Protein AF-A0A1G2CFG8-F1 (afdb_monomer_lite)

Radius of gyration: 15.65 Å; chains: 1; bounding box: 31×55×33 Å

pLDDT: mean 92.32, std 8.38, range [59.88, 98.38]

InterPro domains:
  IPR000031 PurE domain [PF00731] (14-100)
  IPR000031 PurE domain [SM01001] (1-129)
  IPR024694 PurE, prokaryotic type [PTHR23046] (15-104)

Structure (mmCIF, N/CA/C/O backbone):
data_AF-A0A1G2CFG8-F1
#
_entry.id   AF-A0A1G2CFG8-F1
#
loop_
_atom_site.group_PDB
_atom_site.id
_atom_site.type_symbol
_atom_site.label_atom_id
_atom_site.label_alt_id
_atom_site.label_comp_id
_atom_site.label_asym_id
_atom_site.label_entity_id
_atom_site.label_seq_id
_atom_site.pdbx_PDB_ins_code
_atom_site.Cartn_x
_atom_site.Cartn_y
_atom_site.Cartn_z
_atom_site.occupancy
_atom_site.B_iso_or_equiv
_atom_site.auth_seq_id
_atom_site.auth_comp_id
_atom_site.auth_asym_id
_atom_site.auth_atom_id
_atom_site.pdbx_PDB_model_num
ATOM 1 N N . MET A 1 1 ? -1.706 -5.340 -14.672 1.00 66.06 1 MET A N 1
ATOM 2 C CA . MET A 1 1 ? -2.632 -6.411 -14.242 1.00 66.06 1 MET A CA 1
ATOM 3 C C . MET A 1 1 ? -1.986 -7.789 -14.182 1.00 66.06 1 MET A C 1
ATOM 5 O O . MET A 1 1 ? -2.204 -8.448 -13.184 1.00 66.06 1 MET A O 1
ATOM 9 N N . LYS A 1 2 ? -1.152 -8.221 -15.147 1.00 88.31 2 LYS A N 1
ATOM 10 C CA . LYS A 1 2 ? -0.541 -9.571 -15.102 1.00 88.31 2 LYS A CA 1
ATOM 11 C C . LYS A 1 2 ? 0.133 -9.927 -13.764 1.00 88.31 2 LYS A C 1
ATOM 13 O O . LYS A 1 2 ? -0.093 -11.014 -13.263 1.00 88.31 2 LYS A O 1
ATOM 18 N N . GLN A 1 3 ? 0.889 -8.999 -13.169 1.00 94.56 3 GLN A N 1
ATOM 19 C CA . GLN A 1 3 ? 1.583 -9.247 -11.896 1.00 94.56 3 GLN A CA 1
ATOM 20 C C . GLN A 1 3 ? 0.637 -9.452 -10.699 1.00 94.56 3 GLN A C 1
ATOM 22 O O . GLN A 1 3 ? 1.005 -10.146 -9.770 1.00 94.56 3 GLN A O 1
ATOM 27 N N . ILE A 1 4 ? -0.578 -8.893 -10.705 1.00 95.62 4 ILE A N 1
ATOM 28 C CA . ILE A 1 4 ? -1.487 -8.999 -9.547 1.00 95.62 4 ILE A CA 1
ATOM 29 C C . ILE A 1 4 ? -2.469 -10.171 -9.654 1.00 95.62 4 ILE A C 1
ATOM 31 O O . ILE A 1 4 ? -3.106 -10.524 -8.668 1.00 95.62 4 ILE A O 1
ATOM 35 N N . GLN A 1 5 ? -2.603 -10.774 -10.841 1.00 96.12 5 GLN A N 1
ATOM 36 C CA . GLN A 1 5 ? -3.680 -11.723 -11.132 1.00 96.12 5 GLN A CA 1
ATOM 37 C C . GLN A 1 5 ? -3.650 -12.950 -10.216 1.00 96.12 5 GLN A C 1
ATOM 39 O O . GLN A 1 5 ? -4.674 -13.287 -9.637 1.00 96.12 5 GLN A O 1
ATOM 44 N N . ALA A 1 6 ? -2.478 -13.560 -10.021 1.00 96.12 6 ALA A N 1
ATOM 45 C CA . ALA A 1 6 ? -2.347 -14.753 -9.185 1.00 96.12 6 ALA A CA 1
ATOM 46 C C . ALA A 1 6 ? -2.803 -14.511 -7.734 1.00 96.12 6 ALA A C 1
ATOM 48 O O . ALA A 1 6 ? -3.442 -15.374 -7.141 1.00 96.12 6 ALA A O 1
ATOM 49 N N . GLY A 1 7 ? -2.521 -13.325 -7.180 1.00 96.62 7 GLY A N 1
ATOM 50 C CA . GLY A 1 7 ? -2.983 -12.949 -5.842 1.00 96.62 7 GLY A CA 1
ATOM 51 C C . GLY A 1 7 ? -4.494 -12.723 -5.775 1.00 96.62 7 GLY A C 1
ATOM 52 O O . GLY A 1 7 ? -5.135 -13.179 -4.834 1.00 96.62 7 GLY A O 1
ATOM 53 N N . LEU A 1 8 ? -5.088 -12.087 -6.793 1.00 96.31 8 LEU A N 1
ATOM 54 C CA . LEU A 1 8 ? -6.547 -11.925 -6.865 1.00 96.31 8 LEU A CA 1
ATOM 55 C C . LEU A 1 8 ? -7.265 -13.275 -6.983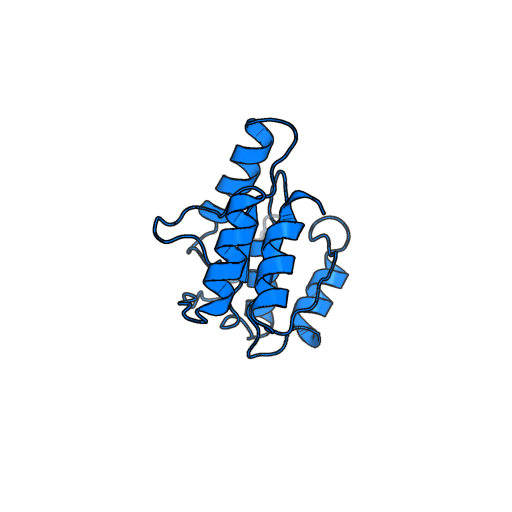 1.00 96.31 8 LEU A C 1
ATOM 57 O O . LEU A 1 8 ? -8.275 -13.492 -6.316 1.00 96.31 8 LEU A O 1
ATOM 61 N N . ASP A 1 9 ? -6.720 -14.193 -7.784 1.00 96.06 9 ASP A N 1
ATOM 62 C CA . ASP A 1 9 ? -7.254 -15.548 -7.923 1.00 96.06 9 ASP A CA 1
ATOM 63 C C . ASP A 1 9 ? -7.191 -16.311 -6.589 1.00 96.06 9 ASP A C 1
ATOM 65 O O . ASP A 1 9 ? -8.101 -17.077 -6.276 1.00 96.06 9 ASP A O 1
ATOM 69 N N . GLU A 1 10 ? -6.143 -16.100 -5.785 1.00 95.56 10 GLU A N 1
ATOM 70 C CA . GLU A 1 10 ? -6.018 -16.696 -4.449 1.00 95.56 10 GLU A CA 1
ATOM 71 C C . GLU A 1 10 ? -7.091 -16.170 -3.487 1.00 95.56 10 GLU A C 1
ATOM 73 O O . GLU A 1 10 ? -7.780 -16.966 -2.848 1.00 95.56 10 GLU A O 1
ATOM 78 N N . LEU A 1 11 ? -7.302 -14.849 -3.435 1.00 95.38 11 LEU A N 1
ATOM 79 C CA . LEU A 1 11 ? -8.369 -14.253 -2.620 1.00 95.38 11 LEU A CA 1
ATOM 80 C C . LEU A 1 11 ? -9.749 -14.779 -3.037 1.00 95.38 11 LEU A C 1
ATOM 82 O O . LEU A 1 11 ? -10.554 -15.165 -2.187 1.00 95.38 11 LEU A O 1
ATOM 86 N N . TYR A 1 12 ? -9.992 -14.875 -4.348 1.00 95.38 12 TYR A N 1
ATOM 87 C CA . TYR A 1 12 ? -11.231 -15.424 -4.893 1.00 95.38 12 TYR A CA 1
ATOM 88 C C . TYR A 1 12 ? -11.451 -16.885 -4.476 1.00 95.38 12 TYR A C 1
ATOM 90 O O . TYR A 1 12 ? -12.528 -17.233 -3.995 1.00 95.38 12 TYR A O 1
ATOM 98 N N . LYS A 1 13 ? -10.428 -17.745 -4.591 1.00 96.00 13 LYS A N 1
ATOM 99 C CA . LYS A 1 13 ? -10.502 -19.161 -4.176 1.00 96.00 13 LYS A CA 1
ATOM 100 C C . LYS A 1 13 ? -10.819 -19.332 -2.694 1.00 96.00 13 LYS A C 1
ATOM 102 O O . LYS A 1 13 ? -11.458 -20.311 -2.319 1.00 96.00 13 LYS A O 1
ATOM 107 N N . LYS A 1 14 ? -10.355 -18.410 -1.851 1.00 94.50 14 LYS A N 1
ATOM 108 C CA . LYS A 1 14 ? -10.595 -18.419 -0.402 1.00 94.50 14 LYS A CA 1
ATOM 109 C C . LYS A 1 14 ? -11.905 -17.734 -0.004 1.00 94.50 14 LYS A C 1
ATOM 111 O O . LYS A 1 14 ? -12.209 -17.687 1.183 1.00 94.50 14 LYS A O 1
ATOM 116 N N . ALA A 1 15 ? -12.680 -17.259 -0.985 1.00 90.69 15 ALA A N 1
ATOM 117 C CA . ALA A 1 15 ? -13.933 -16.534 -0.804 1.00 90.69 15 ALA A CA 1
ATOM 118 C C . ALA A 1 15 ? -13.804 -15.299 0.113 1.00 90.69 15 ALA A C 1
ATOM 120 O O . ALA A 1 15 ? -14.771 -14.919 0.773 1.00 90.69 15 ALA A O 1
ATOM 121 N N . ASP A 1 16 ? -12.625 -14.663 0.145 1.00 89.69 16 ASP A N 1
ATOM 122 C CA . ASP A 1 16 ? -12.414 -13.426 0.900 1.00 89.69 16 ASP A CA 1
ATOM 123 C C . ASP A 1 16 ? -12.865 -12.221 0.048 1.00 89.69 16 ASP A C 1
ATOM 125 O O . ASP A 1 16 ? -12.376 -12.043 -1.074 1.00 89.69 16 ASP A O 1
ATOM 129 N N . PRO A 1 17 ? -13.831 -11.404 0.507 1.00 92.31 17 PRO A N 1
ATOM 130 C CA . PRO A 1 17 ? -14.332 -10.281 -0.278 1.00 92.31 17 PRO A CA 1
ATOM 131 C C . PRO A 1 17 ? -13.277 -9.186 -0.447 1.00 92.31 17 PRO A C 1
ATOM 133 O O . PRO A 1 17 ? -12.796 -8.616 0.529 1.00 92.31 17 PRO A O 1
ATOM 136 N N . TYR A 1 18 ? -13.000 -8.800 -1.691 1.00 94.81 18 TYR A N 1
ATOM 137 C CA . TYR A 1 18 ? -12.060 -7.724 -1.995 1.00 94.81 18 TYR A CA 1
ATOM 138 C C . TYR A 1 18 ? -12.641 -6.703 -2.975 1.00 94.81 18 TYR A C 1
ATOM 140 O O . TYR A 1 18 ? -13.583 -6.963 -3.725 1.00 94.81 18 TYR A O 1
ATOM 148 N N . ARG A 1 19 ? -12.046 -5.507 -2.978 1.00 95.44 19 ARG A N 1
ATOM 149 C CA . ARG A 1 19 ? -12.296 -4.456 -3.971 1.00 95.44 19 ARG A CA 1
ATOM 150 C C . ARG A 1 19 ? -10.971 -3.997 -4.550 1.00 95.44 19 ARG A C 1
ATOM 152 O O . ARG A 1 19 ? -9.976 -3.908 -3.836 1.00 95.44 19 ARG A O 1
ATOM 159 N N . VAL A 1 20 ? -10.967 -3.691 -5.843 1.00 95.62 20 VAL A N 1
ATOM 160 C CA . VAL A 1 20 ? -9.778 -3.207 -6.548 1.00 95.62 20 VAL A CA 1
ATOM 161 C C . VAL A 1 20 ? -10.008 -1.766 -6.975 1.00 95.62 20 VAL A C 1
ATOM 163 O O . VAL A 1 20 ? -10.991 -1.461 -7.645 1.00 95.62 20 VAL A O 1
ATOM 166 N N . HIS A 1 21 ? -9.070 -0.894 -6.614 1.00 96.25 21 HIS A N 1
ATOM 167 C CA . HIS A 1 21 ? -9.053 0.511 -7.006 1.00 96.25 21 HIS A CA 1
ATOM 168 C C . HIS A 1 21 ? -7.737 0.826 -7.728 1.00 96.25 21 HIS A C 1
ATOM 170 O O . HIS A 1 21 ? -6.681 0.313 -7.358 1.00 96.25 21 HIS A O 1
ATOM 176 N N . ILE A 1 22 ? -7.788 1.680 -8.753 1.00 96.38 22 ILE A N 1
ATOM 177 C CA . ILE A 1 22 ? -6.600 2.168 -9.467 1.00 96.38 22 ILE A CA 1
ATOM 178 C C . ILE A 1 22 ? -6.451 3.652 -9.156 1.00 96.38 22 ILE A C 1
ATOM 180 O O . ILE A 1 22 ? -7.087 4.486 -9.788 1.00 96.38 22 ILE A O 1
ATOM 184 N N . ILE A 1 23 ? -5.602 3.973 -8.181 1.00 97.19 23 ILE A N 1
ATOM 185 C CA . ILE A 1 23 ? -5.396 5.345 -7.706 1.00 97.19 23 ILE A CA 1
ATOM 186 C C . ILE A 1 23 ? -3.899 5.656 -7.722 1.00 97.19 23 ILE A C 1
ATOM 188 O O . ILE A 1 23 ? -3.070 4.842 -7.317 1.00 97.19 23 ILE A O 1
ATOM 192 N N . SER A 1 24 ? -3.530 6.841 -8.208 1.00 96.81 24 SER A N 1
ATOM 193 C CA . SER A 1 24 ? -2.133 7.270 -8.302 1.00 96.81 24 SER A CA 1
ATOM 194 C C . SER A 1 24 ? -1.829 8.365 -7.285 1.00 96.81 24 SER A C 1
ATOM 196 O O . SER A 1 24 ? -2.330 9.473 -7.424 1.00 96.81 24 SER A O 1
ATOM 198 N N . CYS A 1 25 ? -0.934 8.100 -6.328 1.00 96.88 25 CYS A N 1
ATOM 199 C CA . CYS A 1 25 ? -0.503 9.096 -5.335 1.00 96.88 25 CYS A CA 1
ATOM 200 C C . CYS A 1 25 ? 0.181 10.328 -5.951 1.00 96.88 25 CYS A C 1
ATOM 202 O O . CYS A 1 25 ? 0.114 11.409 -5.382 1.00 96.88 25 CYS A O 1
ATOM 204 N N . HIS A 1 26 ? 0.834 10.175 -7.107 1.00 96.44 26 HIS A N 1
ATOM 205 C CA . HIS A 1 26 ? 1.548 11.269 -7.772 1.00 96.44 26 HIS A CA 1
ATOM 206 C C . HIS A 1 26 ? 0.667 12.072 -8.728 1.00 96.44 26 HIS A C 1
ATOM 208 O O . HIS A 1 26 ? 0.878 13.267 -8.890 1.00 96.44 26 HIS A O 1
ATOM 214 N N . ARG A 1 27 ? -0.280 11.410 -9.405 1.00 96.94 27 ARG A N 1
ATOM 215 C CA . ARG A 1 27 ? -1.099 12.047 -10.449 1.00 96.94 27 ARG A CA 1
ATOM 216 C C . ARG A 1 27 ? -2.459 12.502 -9.929 1.00 96.94 27 ARG A C 1
ATOM 218 O O . ARG A 1 27 ? -2.928 13.557 -10.332 1.00 96.94 27 ARG A O 1
ATOM 225 N N . ASN A 1 28 ? -3.042 11.743 -8.999 1.00 94.06 28 ASN A N 1
ATOM 226 C CA . ASN A 1 28 ? -4.363 11.993 -8.423 1.00 94.06 28 ASN A CA 1
ATOM 227 C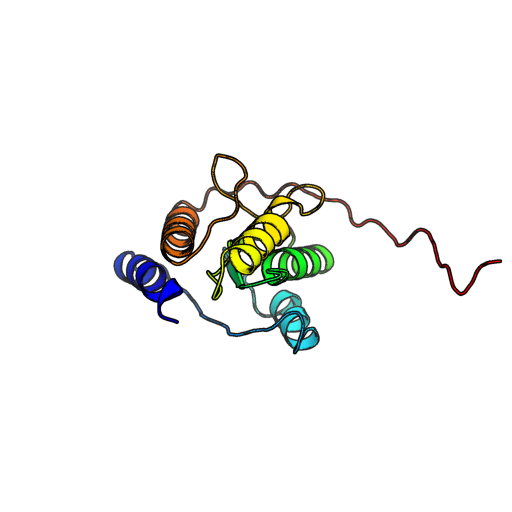 C . ASN A 1 28 ? -4.304 11.951 -6.875 1.00 94.06 28 ASN A C 1
ATOM 229 O O . ASN A 1 28 ? -4.985 11.131 -6.253 1.00 94.06 28 ASN A O 1
ATOM 233 N N . PRO A 1 29 ? -3.489 12.798 -6.214 1.00 96.88 29 PRO A N 1
ATOM 234 C CA . PRO A 1 29 ? -3.329 12.759 -4.756 1.00 96.88 29 PRO A CA 1
ATOM 235 C C . PRO A 1 29 ? -4.633 13.036 -3.991 1.00 96.88 29 PRO A C 1
ATOM 237 O O . PRO A 1 29 ? -4.865 12.433 -2.946 1.00 96.88 29 PRO A O 1
ATOM 240 N N . GLU A 1 30 ? -5.505 13.898 -4.520 1.00 97.88 30 GLU A N 1
ATOM 241 C CA . GLU A 1 30 ? -6.791 14.231 -3.890 1.00 97.88 30 GLU A CA 1
ATOM 242 C C . GLU A 1 30 ? -7.763 13.042 -3.872 1.00 97.88 30 GLU A C 1
ATOM 244 O O . GLU A 1 30 ? -8.491 12.835 -2.904 1.00 97.88 30 GLU A O 1
ATOM 249 N N . GLU A 1 31 ? -7.751 12.216 -4.918 1.00 98.19 31 GLU A N 1
ATOM 250 C CA . GLU A 1 31 ? -8.544 10.986 -4.966 1.00 98.19 31 GLU A CA 1
ATOM 251 C C . GLU A 1 31 ? -8.054 9.981 -3.918 1.00 98.19 31 GLU A C 1
ATOM 253 O O . GLU A 1 31 ? -8.859 9.401 -3.192 1.00 98.19 31 GLU A O 1
ATOM 258 N N . LEU A 1 32 ? -6.732 9.839 -3.772 1.00 98.38 32 LEU A N 1
ATOM 259 C CA . LEU A 1 32 ? -6.140 8.994 -2.735 1.00 98.38 32 LEU A CA 1
ATOM 260 C C . LEU A 1 32 ? -6.497 9.479 -1.326 1.00 98.38 32 LEU A C 1
ATOM 262 O O . LEU A 1 32 ? -6.820 8.661 -0.465 1.00 98.38 32 LEU A O 1
ATOM 266 N N . ARG A 1 33 ? -6.472 10.798 -1.099 1.00 98.25 33 ARG A N 1
ATOM 267 C CA . ARG A 1 33 ? -6.892 11.408 0.168 1.00 98.25 33 ARG A CA 1
ATOM 268 C C . ARG A 1 33 ? -8.345 11.052 0.487 1.00 98.25 33 ARG A C 1
ATOM 270 O O . ARG A 1 33 ? -8.619 10.535 1.566 1.00 98.25 33 ARG A O 1
ATOM 277 N N . LYS A 1 34 ? -9.264 11.272 -0.461 1.00 98.25 34 LYS A N 1
ATOM 278 C CA . LYS A 1 34 ? -10.695 10.951 -0.300 1.00 98.25 34 LYS A CA 1
ATOM 279 C C . LYS A 1 34 ? -10.937 9.460 -0.080 1.00 98.25 34 LYS A C 1
ATOM 281 O O . LYS A 1 34 ? -11.797 9.104 0.723 1.00 98.25 34 LYS A O 1
ATOM 286 N N . TYR A 1 35 ? -10.181 8.604 -0.768 1.00 97.94 35 TYR A N 1
ATOM 287 C CA . TYR A 1 35 ? -10.232 7.156 -0.583 1.00 97.94 35 TYR A CA 1
ATOM 288 C C . TYR A 1 35 ? -9.851 6.765 0.853 1.00 97.94 35 TYR A C 1
ATOM 290 O O . TYR A 1 35 ? -10.598 6.037 1.506 1.00 97.94 35 TYR A O 1
ATOM 298 N N . ALA A 1 36 ? -8.747 7.314 1.370 1.00 97.81 36 ALA A N 1
ATOM 299 C CA . ALA A 1 36 ? -8.295 7.084 2.742 1.00 97.81 36 ALA A CA 1
ATOM 300 C C . ALA A 1 36 ? -9.284 7.600 3.800 1.00 97.81 36 ALA A C 1
ATOM 302 O O . ALA A 1 36 ? -9.528 6.936 4.807 1.00 97.81 36 ALA A O 1
ATOM 303 N N . GLU A 1 37 ? -9.873 8.770 3.562 1.00 97.75 37 GLU A N 1
ATOM 304 C CA . GLU A 1 37 ? -10.830 9.402 4.469 1.00 97.75 37 GLU A CA 1
ATOM 305 C C . GLU A 1 37 ? -12.152 8.626 4.537 1.00 97.75 37 GLU A C 1
ATOM 307 O O . GLU A 1 37 ? -12.620 8.302 5.628 1.00 97.75 37 GLU A O 1
ATOM 312 N N . ASN A 1 38 ? -12.733 8.270 3.387 1.00 96.94 38 ASN A N 1
ATOM 313 C CA . ASN A 1 38 ? -14.152 7.907 3.315 1.00 96.94 38 ASN A CA 1
ATOM 314 C C . ASN A 1 38 ? -14.434 6.468 2.867 1.00 96.94 38 ASN A C 1
ATOM 316 O O . ASN A 1 38 ? -15.520 5.962 3.130 1.00 96.94 38 ASN A O 1
ATOM 320 N N . MET A 1 39 ? -13.512 5.809 2.157 1.00 96.44 39 MET A N 1
ATOM 321 C CA . MET A 1 39 ? -13.852 4.593 1.397 1.00 96.44 39 MET A CA 1
ATOM 322 C C . MET A 1 39 ? -13.293 3.299 1.992 1.00 96.44 39 MET A C 1
ATOM 324 O O . MET A 1 39 ? -13.798 2.228 1.654 1.00 96.44 39 MET A O 1
ATOM 328 N N . ILE A 1 40 ? -12.281 3.375 2.863 1.00 96.38 40 ILE A N 1
ATOM 329 C CA . ILE A 1 40 ? -11.684 2.197 3.506 1.00 96.38 40 ILE A CA 1
ATOM 330 C C . ILE A 1 40 ? -12.427 1.877 4.822 1.00 96.38 40 ILE A C 1
ATOM 332 O O . ILE A 1 40 ? -12.440 2.730 5.719 1.00 96.38 40 ILE A O 1
ATOM 336 N N . PRO A 1 41 ? -13.022 0.672 4.958 1.00 94.75 41 PRO A N 1
ATOM 337 C CA . PRO A 1 41 ? -13.609 0.193 6.212 1.00 94.75 41 PRO A CA 1
ATOM 338 C C . PRO A 1 41 ? -12.561 0.005 7.316 1.00 94.75 41 PRO A C 1
ATOM 340 O O . PRO A 1 41 ? -11.437 -0.399 7.034 1.00 94.75 41 PRO A O 1
ATOM 343 N N . GLU A 1 42 ? -12.939 0.219 8.578 1.00 91.81 42 GLU A N 1
ATOM 344 C CA . GLU A 1 42 ? -12.019 0.107 9.728 1.00 91.81 42 GLU A CA 1
ATOM 345 C C . GLU A 1 42 ? -11.430 -1.298 9.918 1.00 91.81 42 GLU A C 1
ATOM 347 O O . GLU A 1 42 ? -10.305 -1.450 10.381 1.00 91.81 42 GLU A O 1
ATOM 352 N N . ASN A 1 43 ? -12.162 -2.337 9.517 1.00 91.00 43 ASN A N 1
ATOM 353 C CA . ASN A 1 43 ? -11.733 -3.732 9.608 1.00 91.00 43 ASN A CA 1
ATOM 354 C C . ASN A 1 43 ? -11.029 -4.249 8.339 1.00 91.00 43 ASN A C 1
ATOM 356 O O . ASN A 1 43 ? -10.818 -5.456 8.206 1.00 91.00 43 ASN A O 1
ATOM 360 N N . ALA A 1 44 ? -10.716 -3.376 7.379 1.00 93.75 44 ALA A N 1
ATOM 361 C CA . ALA A 1 44 ? -10.066 -3.776 6.138 1.00 93.75 44 ALA A CA 1
ATOM 362 C C . ALA A 1 44 ? -8.554 -3.981 6.314 1.00 93.75 44 ALA A C 1
ATOM 364 O O . ALA A 1 44 ? -7.909 -3.366 7.157 1.00 93.75 44 ALA A O 1
ATOM 365 N N . THR A 1 45 ? -7.973 -4.805 5.445 1.00 95.88 45 THR A N 1
ATOM 366 C CA . THR A 1 45 ? -6.532 -4.825 5.162 1.00 95.88 45 THR A CA 1
ATOM 367 C C . THR A 1 45 ? -6.335 -4.320 3.741 1.00 95.88 45 THR A C 1
ATOM 369 O O . THR A 1 45 ? -7.062 -4.727 2.834 1.00 95.88 45 THR A O 1
ATOM 372 N N . VAL A 1 46 ? -5.379 -3.418 3.525 1.00 97.50 46 VAL A N 1
ATOM 373 C CA . VAL A 1 46 ? -5.153 -2.806 2.212 1.00 97.50 46 VAL A CA 1
ATOM 374 C C . VAL A 1 46 ? -3.839 -3.286 1.621 1.00 97.50 46 VAL A C 1
ATOM 376 O O . VAL A 1 46 ? -2.781 -3.061 2.194 1.00 97.50 46 VAL A O 1
ATOM 379 N N . ILE A 1 47 ? -3.885 -3.879 0.429 1.00 97.88 47 ILE A N 1
ATOM 380 C CA . ILE A 1 47 ? -2.684 -4.185 -0.356 1.00 97.88 47 ILE A CA 1
ATOM 381 C C . ILE A 1 47 ? -2.435 -3.016 -1.308 1.00 97.88 47 ILE A C 1
ATOM 383 O O . ILE A 1 47 ? -3.162 -2.819 -2.283 1.00 97.88 47 ILE A O 1
ATOM 387 N N . ALA A 1 48 ? -1.411 -2.217 -1.019 1.00 98.19 48 ALA A N 1
ATOM 388 C CA . ALA A 1 48 ? -1.018 -1.079 -1.837 1.00 98.19 48 ALA A CA 1
ATOM 389 C C . ALA A 1 48 ? 0.148 -1.480 -2.748 1.00 98.19 48 ALA A C 1
ATOM 391 O O . ALA A 1 48 ? 1.268 -1.694 -2.286 1.00 98.19 48 ALA A O 1
ATOM 392 N N . ALA A 1 49 ? -0.109 -1.562 -4.054 1.00 97.94 49 ALA A N 1
ATOM 393 C CA . ALA A 1 49 ? 0.888 -1.957 -5.043 1.00 97.94 49 ALA A CA 1
ATOM 394 C C . ALA A 1 49 ? 1.291 -0.787 -5.951 1.00 97.94 49 ALA A C 1
ATOM 396 O O . ALA A 1 49 ? 0.437 -0.131 -6.550 1.00 97.94 49 ALA A O 1
ATOM 397 N N . ALA A 1 50 ? 2.592 -0.535 -6.093 1.00 97.88 50 ALA A N 1
ATOM 398 C CA . ALA A 1 50 ? 3.124 0.492 -6.990 1.00 97.88 50 ALA A CA 1
ATOM 399 C C . ALA A 1 50 ? 4.489 0.093 -7.563 1.00 97.88 50 ALA A C 1
ATOM 401 O O . ALA A 1 50 ? 5.253 -0.607 -6.916 1.00 97.88 50 ALA A O 1
ATOM 402 N N . GLY A 1 51 ? 4.808 0.538 -8.781 1.00 95.88 51 GLY A N 1
ATOM 403 C CA . GLY A 1 51 ? 6.115 0.302 -9.413 1.00 95.88 51 GLY A CA 1
ATOM 404 C C . GLY A 1 51 ? 7.013 1.542 -9.413 1.00 95.88 51 GLY A C 1
ATOM 405 O O . GLY A 1 51 ? 6.557 2.647 -9.109 1.00 95.88 51 GLY A O 1
ATOM 406 N N . LYS A 1 52 ? 8.275 1.376 -9.835 1.00 94.38 52 LYS A N 1
ATOM 407 C CA . LYS A 1 52 ? 9.310 2.432 -9.848 1.00 94.38 52 LYS A CA 1
ATOM 408 C C . LYS A 1 52 ? 9.499 3.039 -8.455 1.00 94.38 52 LYS A C 1
ATOM 410 O O . LYS A 1 52 ? 9.787 2.311 -7.528 1.00 94.38 52 LYS A O 1
ATOM 415 N N . VAL A 1 53 ? 9.339 4.350 -8.279 1.00 95.44 53 VAL A N 1
ATOM 416 C CA . VAL A 1 53 ? 9.289 4.959 -6.942 1.00 95.44 53 VAL A CA 1
ATOM 417 C C . VAL A 1 53 ? 7.921 4.635 -6.340 1.00 95.44 53 VAL A C 1
ATOM 419 O O . VAL A 1 53 ? 6.941 5.349 -6.566 1.00 95.44 53 VAL A O 1
ATOM 422 N N . ALA A 1 54 ? 7.844 3.502 -5.642 1.00 97.25 54 ALA A N 1
ATOM 423 C CA . ALA A 1 54 ? 6.614 2.923 -5.113 1.00 97.25 54 ALA A CA 1
ATOM 424 C C . ALA A 1 54 ? 6.129 3.671 -3.858 1.00 97.25 54 ALA A C 1
ATOM 426 O O . ALA A 1 54 ? 6.109 3.130 -2.760 1.00 97.25 54 ALA A O 1
ATOM 427 N N . ALA A 1 55 ? 5.742 4.938 -4.019 1.00 97.75 55 ALA A N 1
ATOM 428 C CA . ALA A 1 55 ? 5.362 5.813 -2.908 1.00 97.75 55 ALA A CA 1
ATOM 429 C C . ALA A 1 55 ? 3.937 5.574 -2.375 1.00 97.75 55 ALA A C 1
ATOM 431 O O . ALA A 1 55 ? 3.629 5.970 -1.251 1.00 97.75 55 ALA A O 1
ATOM 432 N N . LEU A 1 56 ? 3.061 4.937 -3.164 1.00 98.31 56 LEU A N 1
ATOM 433 C CA . LEU A 1 56 ? 1.648 4.735 -2.817 1.00 98.31 56 LEU A CA 1
ATOM 434 C C . LEU A 1 56 ? 1.435 4.119 -1.419 1.00 98.31 56 LEU A C 1
ATOM 436 O O . LEU A 1 56 ? 0.613 4.675 -0.691 1.00 98.31 56 LEU A O 1
ATOM 440 N N . PRO A 1 57 ? 2.146 3.049 -1.001 1.00 97.75 57 PRO A N 1
ATOM 441 C CA . PRO A 1 57 ? 1.923 2.433 0.308 1.00 97.75 57 PRO A CA 1
ATOM 442 C C . PRO A 1 57 ? 2.179 3.407 1.461 1.00 97.75 57 PRO A C 1
ATOM 444 O O . PRO A 1 57 ? 1.331 3.576 2.335 1.00 97.75 57 PRO A O 1
ATOM 447 N N . GLY A 1 58 ? 3.312 4.114 1.421 1.00 96.56 58 GLY A N 1
ATOM 448 C CA . GLY A 1 58 ? 3.680 5.079 2.455 1.00 96.56 58 GLY A CA 1
ATOM 449 C C . GLY A 1 58 ? 2.747 6.288 2.501 1.00 96.56 58 GLY A C 1
ATOM 450 O O . GLY A 1 58 ? 2.319 6.696 3.580 1.00 96.56 58 GLY A O 1
ATOM 451 N N . VAL A 1 59 ? 2.381 6.837 1.337 1.00 97.31 59 VAL A N 1
ATOM 452 C CA . VAL A 1 59 ? 1.467 7.990 1.251 1.00 97.31 59 VAL A CA 1
ATOM 453 C C . VAL A 1 59 ? 0.062 7.620 1.732 1.00 97.31 59 VAL A C 1
ATOM 455 O O . VAL A 1 59 ? -0.550 8.391 2.470 1.00 97.31 59 VAL A O 1
ATOM 458 N N . LEU A 1 60 ? -0.448 6.441 1.365 1.00 97.88 60 LEU A N 1
ATOM 459 C CA . LEU A 1 60 ? -1.750 5.974 1.840 1.00 97.88 60 LEU A CA 1
ATOM 460 C C . LEU A 1 60 ? -1.756 5.800 3.363 1.00 97.88 60 LEU A C 1
ATOM 462 O O . LEU A 1 60 ? -2.655 6.302 4.034 1.00 97.88 60 LEU A O 1
ATOM 466 N N . GLN A 1 61 ? -0.731 5.148 3.917 1.00 95.75 61 GLN A N 1
ATOM 467 C CA . GLN A 1 61 ? -0.606 4.965 5.362 1.00 95.75 61 GLN A CA 1
ATOM 468 C C . GLN A 1 61 ? -0.518 6.304 6.115 1.00 95.75 61 GLN A C 1
ATOM 470 O O . GLN A 1 61 ? -1.062 6.433 7.214 1.00 95.75 61 GLN A O 1
ATOM 475 N N . ALA A 1 62 ? 0.139 7.313 5.534 1.00 94.75 62 ALA A N 1
ATOM 476 C CA . ALA A 1 62 ? 0.189 8.660 6.095 1.00 94.75 62 ALA A CA 1
ATOM 477 C C . ALA A 1 62 ? -1.200 9.322 6.138 1.00 94.75 62 ALA A C 1
ATOM 479 O O . ALA A 1 62 ? -1.574 9.868 7.176 1.00 94.75 62 ALA A O 1
ATOM 480 N N . TRP A 1 63 ? -1.991 9.217 5.064 1.00 96.44 63 TRP A N 1
ATOM 481 C CA . TRP A 1 63 ? -3.368 9.722 5.052 1.00 96.44 63 TRP A CA 1
ATOM 482 C C . TRP A 1 63 ? -4.265 8.996 6.051 1.00 96.44 63 TRP A C 1
ATOM 484 O O . TRP A 1 63 ? -4.982 9.645 6.807 1.00 96.44 63 TRP A O 1
ATOM 494 N N . LEU A 1 64 ? -4.189 7.666 6.117 1.00 95.44 64 LEU A N 1
ATOM 495 C CA . LEU A 1 64 ? -4.939 6.891 7.106 1.00 95.44 64 LEU A CA 1
ATOM 496 C C . LEU A 1 64 ? -4.632 7.362 8.531 1.00 95.44 64 LEU A C 1
ATOM 498 O O . LEU A 1 64 ? -5.545 7.576 9.321 1.00 95.44 64 LEU A O 1
ATOM 502 N N . ARG A 1 65 ? -3.359 7.612 8.853 1.00 92.31 65 ARG A N 1
ATOM 503 C CA . ARG A 1 65 ? -2.962 8.167 10.157 1.00 92.31 65 ARG A CA 1
ATOM 504 C C . ARG A 1 65 ? -3.517 9.560 10.407 1.00 92.31 65 ARG A C 1
ATOM 506 O O . ARG A 1 65 ? -3.988 9.812 11.511 1.00 92.31 65 ARG A O 1
ATOM 513 N N . TYR A 1 66 ? -3.467 10.437 9.408 1.00 93.38 66 TYR A N 1
ATOM 514 C CA . TYR A 1 66 ? -4.035 11.781 9.505 1.00 93.38 66 TYR A CA 1
ATOM 515 C C . TYR A 1 66 ? -5.526 11.736 9.879 1.00 93.38 66 TYR A C 1
ATOM 517 O O . TYR A 1 66 ? -5.965 12.498 10.733 1.00 93.38 66 TYR A O 1
ATOM 525 N N . TYR A 1 67 ? -6.272 10.776 9.329 1.00 94.56 67 TYR A N 1
ATOM 526 C CA . TYR A 1 67 ? -7.691 10.561 9.627 1.00 94.56 67 TYR A CA 1
ATOM 527 C C . TYR A 1 67 ? -7.968 9.668 10.851 1.00 94.56 67 TYR A C 1
ATOM 529 O O . TYR A 1 67 ? -9.086 9.192 11.015 1.00 94.56 67 TYR A O 1
ATOM 537 N N . GLY A 1 68 ? -6.974 9.387 11.705 1.00 92.50 68 GLY A N 1
ATOM 538 C CA . GLY A 1 68 ? -7.152 8.535 12.893 1.00 92.50 68 GLY A CA 1
ATOM 539 C C . GLY A 1 68 ? -7.322 7.035 12.595 1.00 92.50 68 GLY A C 1
ATOM 540 O O . GLY A 1 68 ? -7.503 6.230 13.504 1.00 92.50 68 GLY A O 1
ATOM 541 N N . LYS A 1 69 ? -7.184 6.631 11.331 1.00 94.75 69 LYS A N 1
ATOM 542 C CA . LYS A 1 69 ? -7.313 5.256 10.821 1.00 94.75 69 LYS A CA 1
ATOM 543 C C . LYS A 1 69 ? -5.969 4.536 10.692 1.00 94.75 69 LYS A C 1
ATOM 545 O O . LYS A 1 69 ? -5.816 3.599 9.917 1.00 94.75 69 LYS A O 1
ATOM 550 N N . GLY A 1 70 ? -4.959 4.978 11.440 1.00 92.81 70 GLY A N 1
ATOM 551 C CA . GLY A 1 70 ? -3.597 4.443 11.351 1.00 92.81 70 GLY A CA 1
ATOM 552 C C . GLY A 1 70 ? -3.453 2.970 11.752 1.00 92.81 70 GLY A C 1
ATOM 553 O O . GLY A 1 70 ? -2.412 2.393 11.469 1.00 92.81 70 GLY A O 1
ATOM 554 N N . HIS A 1 71 ? -4.468 2.388 12.395 1.00 91.81 71 HIS A N 1
ATOM 555 C CA . HIS A 1 71 ? -4.531 0.972 12.759 1.00 91.81 71 HIS A CA 1
ATOM 556 C C . HIS A 1 71 ? -4.842 0.053 11.566 1.00 91.81 71 HIS A C 1
ATOM 558 O O . HIS A 1 71 ? -4.558 -1.137 11.644 1.00 91.81 71 HIS A O 1
ATOM 564 N N . ILE A 1 72 ? -5.407 0.591 10.478 1.00 95.06 72 ILE A N 1
ATOM 565 C CA . ILE A 1 72 ? -5.719 -0.172 9.266 1.00 95.06 72 ILE A CA 1
ATOM 566 C C . ILE A 1 72 ? -4.398 -0.612 8.614 1.00 95.06 72 ILE A C 1
ATOM 568 O O . ILE A 1 72 ? -3.611 0.257 8.222 1.00 95.06 72 ILE A O 1
ATOM 572 N N . PRO A 1 73 ? -4.135 -1.925 8.473 1.00 95.81 73 PRO A N 1
ATOM 573 C CA . PRO A 1 73 ? -2.891 -2.410 7.892 1.00 95.81 73 PRO A CA 1
ATOM 574 C C . PRO A 1 73 ? -2.795 -2.078 6.404 1.00 95.81 73 PRO A C 1
ATOM 576 O O . PRO A 1 73 ? -3.678 -2.430 5.616 1.00 95.81 73 PRO A O 1
ATOM 579 N N . VAL A 1 74 ? -1.691 -1.444 6.007 1.00 97.38 74 VAL A N 1
ATOM 580 C CA . VAL A 1 74 ? -1.304 -1.282 4.601 1.00 97.38 74 VAL A CA 1
ATOM 581 C C . VAL A 1 74 ? -0.127 -2.207 4.313 1.00 97.38 74 VAL A C 1
ATOM 583 O O . VAL A 1 74 ? 0.956 -1.991 4.845 1.00 97.38 74 VAL A O 1
ATOM 586 N N . ILE A 1 75 ? -0.319 -3.214 3.462 1.00 97.69 75 ILE A N 1
ATOM 587 C CA . ILE A 1 75 ? 0.735 -4.100 2.952 1.00 97.69 75 ILE A CA 1
ATOM 588 C C . ILE A 1 75 ? 1.350 -3.468 1.705 1.00 97.69 75 ILE A C 1
ATOM 590 O O . ILE A 1 75 ? 0.647 -3.182 0.731 1.00 97.69 75 ILE A O 1
ATOM 594 N N . GLY A 1 76 ? 2.658 -3.220 1.739 1.00 97.69 76 GLY A N 1
ATOM 595 C CA . GLY A 1 76 ? 3.381 -2.565 0.652 1.00 97.69 76 GLY A CA 1
ATOM 596 C C . GLY A 1 76 ? 3.925 -3.560 -0.363 1.00 97.69 76 GLY A C 1
ATOM 597 O O . GLY A 1 76 ? 4.744 -4.407 -0.014 1.00 97.69 76 GLY A O 1
ATOM 598 N N . VAL A 1 77 ? 3.532 -3.412 -1.631 1.00 98.38 77 VAL A N 1
ATOM 599 C CA . VAL A 1 77 ? 4.036 -4.240 -2.736 1.00 98.38 77 VAL A CA 1
ATOM 600 C C . VAL A 1 77 ? 4.702 -3.375 -3.807 1.00 98.38 77 VAL A C 1
ATOM 602 O O . VAL A 1 77 ? 4.079 -2.499 -4.412 1.00 98.38 77 VAL A O 1
ATOM 605 N N . GLY A 1 78 ? 5.975 -3.644 -4.081 1.00 98.12 78 GLY A N 1
ATOM 606 C CA . GLY A 1 78 ? 6.705 -3.090 -5.212 1.00 98.12 78 GL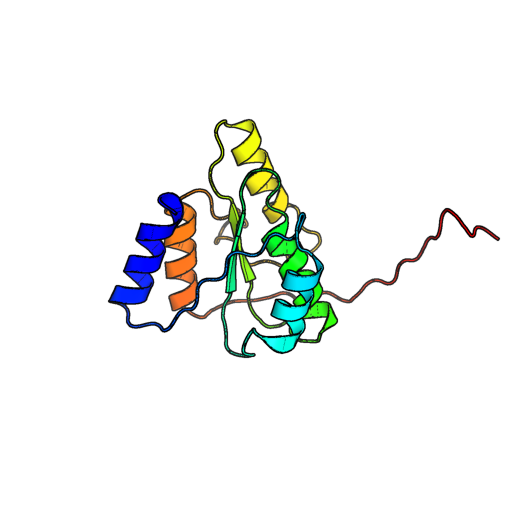Y A CA 1
ATOM 607 C C . GLY A 1 78 ? 6.419 -3.890 -6.483 1.00 98.12 78 GLY A C 1
ATOM 608 O O . GLY A 1 78 ? 6.800 -5.048 -6.586 1.00 98.12 78 GLY A O 1
ATOM 609 N N . LEU A 1 79 ? 5.775 -3.297 -7.483 1.00 97.56 79 LEU A N 1
ATOM 610 C CA . LEU A 1 79 ? 5.582 -3.942 -8.785 1.00 97.56 79 LEU A CA 1
ATOM 611 C C . LEU A 1 79 ? 6.871 -3.880 -9.609 1.00 97.56 79 LEU A C 1
ATOM 613 O O . LEU A 1 79 ? 7.538 -2.842 -9.658 1.00 97.56 79 LEU A O 1
ATOM 617 N N . GLU A 1 80 ? 7.180 -4.968 -10.311 1.00 96.12 80 GLU A N 1
ATOM 618 C CA . GLU A 1 80 ? 8.344 -5.037 -11.188 1.00 96.12 80 GLU A CA 1
ATOM 619 C C . GLU A 1 80 ? 8.216 -4.037 -12.337 1.00 96.12 80 GLU A C 1
ATOM 621 O O . GLU A 1 80 ? 7.203 -3.979 -13.046 1.00 96.12 80 GLU A O 1
ATOM 626 N N . GLY A 1 81 ? 9.271 -3.247 -12.505 1.00 94.75 81 GLY A N 1
ATOM 627 C CA . GLY A 1 81 ? 9.485 -2.362 -13.632 1.00 94.75 81 GLY A CA 1
ATOM 628 C C . GLY A 1 81 ? 10.195 -3.061 -14.789 1.00 94.75 81 GLY A C 1
ATOM 629 O O . GLY A 1 81 ? 10.319 -4.281 -14.858 1.00 94.75 81 GLY A O 1
ATOM 630 N N . LYS A 1 82 ? 10.689 -2.259 -15.730 1.00 95.69 82 LYS A N 1
ATOM 631 C CA . LYS A 1 82 ? 11.369 -2.741 -16.941 1.00 95.69 82 LYS A CA 1
ATOM 632 C C . LYS A 1 82 ? 12.820 -3.146 -16.698 1.00 95.69 82 LYS A C 1
ATOM 634 O O . LYS A 1 82 ? 13.431 -3.764 -17.562 1.00 95.69 82 LYS A O 1
ATOM 639 N N . ASN A 1 83 ? 13.412 -2.718 -15.586 1.00 96.56 83 ASN A N 1
ATOM 640 C CA . ASN A 1 83 ? 14.824 -2.938 -15.300 1.00 96.56 83 ASN A CA 1
ATOM 641 C C . ASN A 1 83 ? 15.094 -3.020 -13.793 1.00 96.56 83 ASN A C 1
ATOM 643 O O . ASN A 1 83 ? 14.283 -2.612 -12.962 1.00 96.56 83 ASN A O 1
ATOM 647 N N . ARG A 1 84 ? 16.297 -3.491 -13.446 1.00 96.81 84 ARG A N 1
ATOM 648 C CA . ARG A 1 84 ? 16.734 -3.670 -12.056 1.00 96.81 84 ARG A CA 1
ATOM 649 C C . ARG A 1 84 ? 16.675 -2.385 -11.226 1.00 96.81 84 ARG A C 1
ATOM 651 O O . ARG A 1 84 ? 16.345 -2.458 -10.050 1.00 96.81 84 ARG A O 1
ATOM 658 N N . ARG A 1 85 ? 16.989 -1.217 -11.803 1.00 97.94 85 ARG A N 1
ATOM 659 C CA . ARG A 1 85 ? 16.970 0.054 -11.055 1.00 97.94 85 ARG A CA 1
ATOM 660 C C . ARG A 1 85 ? 15.555 0.419 -10.621 1.00 97.94 85 ARG A C 1
ATOM 662 O O . ARG A 1 85 ? 15.374 0.862 -9.496 1.00 97.94 85 ARG A O 1
ATOM 669 N N . GLU A 1 86 ? 14.563 0.196 -11.480 1.00 97.81 86 GLU A N 1
ATOM 670 C CA . GLU A 1 86 ? 13.154 0.416 -11.133 1.00 97.81 86 GLU A CA 1
ATOM 671 C C . GLU A 1 86 ? 12.686 -0.532 -10.020 1.00 97.81 86 GLU A C 1
ATOM 673 O O . GLU A 1 86 ? 11.984 -0.089 -9.116 1.00 97.81 86 GLU A O 1
ATOM 678 N N . ASN A 1 87 ? 13.125 -1.795 -10.035 1.00 97.06 87 ASN A N 1
ATOM 679 C CA . ASN A 1 87 ? 12.790 -2.768 -8.987 1.00 97.06 87 ASN A CA 1
ATOM 680 C C . ASN A 1 87 ? 13.435 -2.405 -7.643 1.00 97.06 87 ASN A C 1
ATOM 682 O O . ASN A 1 87 ? 12.775 -2.434 -6.609 1.00 97.06 87 ASN A O 1
ATOM 686 N N . VAL A 1 88 ? 14.712 -2.007 -7.663 1.00 97.94 88 VAL A N 1
ATOM 687 C CA . VAL A 1 88 ? 15.422 -1.529 -6.467 1.00 97.94 88 VAL A CA 1
ATOM 688 C C . VAL A 1 88 ? 14.763 -0.265 -5.918 1.00 97.94 88 VAL A C 1
ATOM 690 O O . VAL A 1 88 ? 14.570 -0.158 -4.711 1.00 97.94 88 VAL A O 1
ATOM 693 N N . ALA A 1 89 ? 14.372 0.672 -6.787 1.00 97.94 89 ALA A N 1
ATOM 694 C CA . ALA A 1 89 ? 13.649 1.866 -6.365 1.00 97.94 89 ALA A CA 1
ATOM 695 C C . ALA A 1 89 ? 12.314 1.509 -5.693 1.00 97.94 89 ALA A C 1
ATOM 697 O O . ALA A 1 89 ? 11.977 2.116 -4.677 1.00 97.94 89 ALA A O 1
ATOM 698 N N . ALA A 1 90 ? 11.587 0.513 -6.209 1.00 98.06 90 ALA A N 1
ATOM 699 C CA . ALA A 1 90 ? 10.302 0.099 -5.650 1.00 98.06 90 ALA A CA 1
ATOM 700 C C . ALA A 1 90 ? 10.468 -0.506 -4.258 1.00 98.06 90 ALA A C 1
ATOM 702 O O . ALA A 1 90 ? 9.792 -0.073 -3.327 1.00 98.06 90 ALA A O 1
ATOM 703 N N . ALA A 1 91 ? 11.417 -1.433 -4.110 1.00 97.56 91 ALA A N 1
ATOM 704 C CA . ALA A 1 91 ? 11.730 -2.054 -2.829 1.00 97.56 91 ALA A CA 1
ATOM 705 C C . ALA A 1 91 ? 12.158 -1.009 -1.787 1.00 97.56 91 ALA A C 1
ATOM 707 O O . ALA A 1 91 ? 11.528 -0.874 -0.740 1.00 97.56 91 ALA A O 1
ATOM 708 N N . LEU A 1 92 ? 13.164 -0.187 -2.106 1.00 97.62 92 LEU A N 1
ATOM 709 C CA . LEU A 1 92 ? 13.693 0.802 -1.163 1.00 97.62 92 LEU A CA 1
ATOM 710 C C . LEU A 1 92 ? 12.678 1.894 -0.797 1.00 97.62 92 LEU A C 1
ATOM 712 O O . LEU A 1 92 ? 12.712 2.384 0.327 1.00 97.62 92 LEU A O 1
ATOM 716 N N . SER A 1 93 ? 11.753 2.252 -1.695 1.00 97.38 93 SER A N 1
ATOM 717 C CA . SER A 1 93 ? 10.686 3.222 -1.384 1.00 97.38 93 SER A CA 1
ATOM 718 C C . SER A 1 93 ? 9.747 2.739 -0.275 1.00 97.38 93 SER A C 1
ATOM 720 O O . SER A 1 93 ? 9.152 3.562 0.416 1.00 97.38 93 SER A O 1
ATOM 722 N N . ILE A 1 94 ? 9.605 1.421 -0.116 1.00 97.44 94 ILE A N 1
ATOM 723 C CA . ILE A 1 94 ? 8.767 0.794 0.910 1.00 97.44 94 ILE A CA 1
ATOM 724 C C . ILE A 1 94 ? 9.610 0.492 2.155 1.00 97.44 94 ILE A C 1
ATOM 726 O O . ILE A 1 94 ? 9.230 0.883 3.256 1.00 97.44 94 ILE A O 1
ATOM 730 N N . GLU A 1 95 ? 10.780 -0.129 1.972 1.00 96.44 95 GLU A N 1
ATOM 731 C CA . GLU A 1 95 ? 11.673 -0.565 3.059 1.00 96.44 95 GLU A CA 1
ATOM 732 C C . GLU A 1 95 ? 12.244 0.583 3.895 1.00 96.44 95 GLU A C 1
ATOM 734 O O . GLU A 1 95 ? 12.594 0.383 5.053 1.00 96.44 95 GLU A O 1
ATOM 739 N N . GLN A 1 96 ? 12.396 1.776 3.313 1.00 96.00 96 GLN A N 1
ATOM 740 C CA . GLN A 1 96 ? 13.075 2.905 3.961 1.00 96.00 96 GLN A CA 1
ATOM 741 C C . GLN A 1 96 ? 12.105 3.962 4.506 1.00 96.00 96 GLN A C 1
ATOM 743 O O . GLN A 1 96 ? 12.504 5.096 4.784 1.00 96.00 96 GLN A O 1
ATOM 748 N N . LEU A 1 97 ? 10.822 3.622 4.665 1.00 92.69 97 LEU A N 1
ATOM 749 C CA . LEU A 1 97 ? 9.860 4.527 5.285 1.00 92.69 97 LEU A CA 1
ATOM 750 C C . LEU A 1 97 ? 10.197 4.737 6.775 1.00 92.69 97 LEU A C 1
ATOM 752 O O . LEU A 1 97 ? 10.324 3.767 7.521 1.00 92.69 97 LEU A O 1
ATOM 756 N N . PRO A 1 98 ? 10.283 5.988 7.267 1.00 88.94 98 PRO A N 1
ATOM 757 C CA . PRO A 1 98 ? 10.624 6.251 8.661 1.00 88.94 98 PRO A CA 1
ATOM 758 C C . PRO A 1 98 ? 9.653 5.584 9.644 1.00 88.94 98 PRO A C 1
ATOM 760 O O . PRO A 1 98 ? 8.452 5.858 9.635 1.00 88.94 98 PRO A O 1
ATOM 763 N N . GLY A 1 99 ? 10.190 4.739 10.526 1.00 86.94 99 GLY A N 1
ATOM 764 C CA . GLY A 1 99 ? 9.404 4.008 11.524 1.00 86.94 99 GLY A CA 1
ATOM 765 C C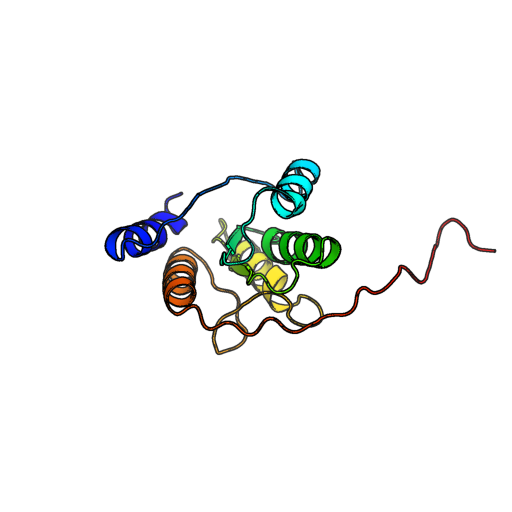 . GLY A 1 99 ? 8.603 2.829 10.964 1.00 86.94 99 GLY A C 1
ATOM 766 O O . GLY A 1 99 ? 7.704 2.364 11.657 1.00 86.94 99 GLY A O 1
ATOM 767 N N . ASN A 1 100 ? 8.908 2.379 9.739 1.00 87.75 100 ASN A N 1
ATOM 768 C CA . ASN A 1 100 ? 8.340 1.201 9.071 1.00 87.75 100 ASN A CA 1
ATOM 769 C C . ASN A 1 100 ? 6.816 1.077 9.242 1.00 87.75 100 ASN A C 1
ATOM 771 O O . ASN A 1 100 ? 6.317 0.119 9.827 1.00 87.75 100 ASN A O 1
ATOM 775 N N . PRO A 1 101 ? 6.054 2.078 8.772 1.00 91.00 101 PRO A N 1
ATOM 776 C CA . PRO A 1 101 ? 4.630 2.186 9.045 1.00 91.00 101 PRO A CA 1
ATOM 777 C C . PRO A 1 101 ? 3.756 1.258 8.190 1.00 91.00 101 PRO A C 1
ATOM 779 O O . PRO A 1 101 ? 2.554 1.197 8.413 1.00 91.00 101 PRO A O 1
ATOM 782 N N . VAL A 1 102 ? 4.351 0.600 7.196 1.00 95.00 102 VAL A N 1
ATOM 783 C CA . VAL A 1 102 ? 3.712 -0.271 6.205 1.00 95.00 102 VAL A CA 1
ATOM 784 C C . VAL A 1 102 ? 4.135 -1.709 6.497 1.00 95.00 102 VAL A C 1
ATOM 786 O O . VAL A 1 102 ? 5.288 -1.955 6.847 1.00 95.00 102 VAL A O 1
ATOM 789 N N . VAL A 1 103 ? 3.210 -2.652 6.337 1.00 95.62 103 VAL A N 1
ATOM 790 C CA . VAL A 1 103 ? 3.466 -4.083 6.506 1.00 95.62 103 VAL A CA 1
ATOM 791 C C . VAL A 1 103 ? 4.367 -4.580 5.375 1.00 95.62 103 VAL A C 1
ATOM 793 O O . VAL A 1 103 ? 4.100 -4.359 4.189 1.00 95.62 103 VAL A O 1
ATOM 796 N N . MET A 1 104 ? 5.431 -5.258 5.782 1.00 94.62 104 MET A N 1
ATOM 797 C CA . MET A 1 104 ? 6.455 -5.890 4.955 1.00 94.62 104 MET A CA 1
ATOM 798 C C . MET A 1 104 ? 6.501 -7.386 5.277 1.00 94.62 104 MET A C 1
ATOM 800 O O . MET A 1 104 ? 5.714 -7.863 6.097 1.00 94.62 104 MET A O 1
ATOM 804 N N . ASP A 1 105 ? 7.387 -8.130 4.624 1.00 92.38 105 ASP A N 1
ATOM 805 C CA . ASP A 1 105 ? 7.588 -9.533 4.965 1.00 92.38 105 ASP A CA 1
ATOM 806 C C . ASP A 1 105 ? 8.298 -9.720 6.322 1.00 92.38 105 ASP A C 1
ATOM 808 O O . ASP A 1 105 ? 8.717 -8.766 6.987 1.00 92.38 105 ASP A O 1
ATOM 812 N N . GLU A 1 106 ? 8.440 -10.978 6.729 1.00 89.81 106 GLU A N 1
ATOM 813 C CA . GLU A 1 106 ? 9.062 -11.409 7.981 1.00 89.81 106 GLU A CA 1
ATOM 814 C C . GLU A 1 106 ? 10.530 -10.971 8.155 1.00 89.81 106 GLU A C 1
ATOM 816 O O . GLU A 1 106 ? 11.038 -10.951 9.277 1.00 89.81 106 GLU A O 1
ATOM 821 N N . TYR A 1 107 ? 11.207 -10.574 7.075 1.00 91.00 107 TYR A N 1
ATOM 822 C CA . TYR A 1 107 ? 12.583 -10.074 7.086 1.00 91.00 107 TYR A CA 1
ATOM 823 C C . TYR A 1 107 ? 12.660 -8.544 6.992 1.00 91.00 107 TYR A C 1
ATOM 825 O O . TYR A 1 107 ? 13.753 -7.981 6.873 1.00 91.00 107 TYR A O 1
ATOM 833 N N . GLY A 1 108 ? 11.514 -7.857 7.033 1.00 91.25 108 GLY A N 1
ATOM 834 C CA . GLY A 1 108 ? 11.431 -6.413 6.841 1.00 91.25 108 GLY A CA 1
ATOM 835 C C . GLY A 1 108 ? 11.731 -5.993 5.402 1.00 91.25 108 GLY A C 1
ATOM 836 O O . GLY A 1 108 ? 12.249 -4.896 5.183 1.00 91.25 108 GLY A O 1
ATOM 837 N N . LYS A 1 109 ? 11.455 -6.866 4.428 1.00 95.31 109 LYS A N 1
ATOM 838 C CA . LYS A 1 109 ? 11.612 -6.601 2.999 1.00 95.31 109 LYS A CA 1
ATOM 839 C C . LYS A 1 109 ? 10.281 -6.311 2.333 1.00 95.31 109 LYS A C 1
ATOM 841 O O . LYS A 1 109 ? 9.224 -6.818 2.710 1.00 95.31 109 LYS A O 1
ATOM 846 N N . ALA A 1 110 ? 10.338 -5.457 1.316 1.00 96.25 110 ALA A N 1
ATOM 847 C CA . ALA A 1 110 ? 9.165 -5.177 0.513 1.00 96.25 110 ALA A CA 1
ATOM 848 C C . ALA A 1 110 ? 8.771 -6.427 -0.280 1.00 96.25 110 ALA A C 1
ATOM 850 O O . ALA A 1 110 ? 9.610 -7.049 -0.936 1.00 96.25 110 ALA A O 1
ATOM 851 N N . PHE A 1 111 ? 7.476 -6.737 -0.307 1.00 97.81 111 PHE A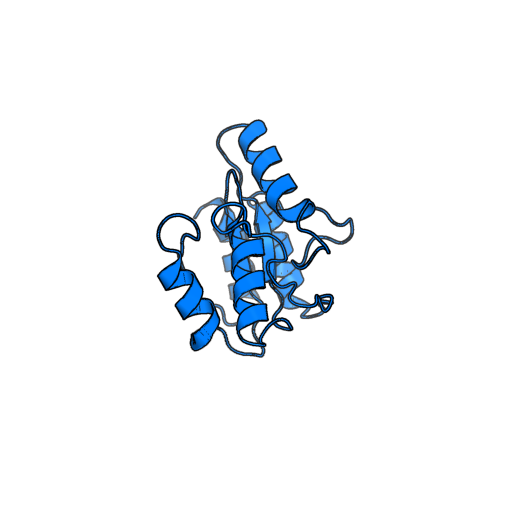 N 1
ATOM 852 C CA . PHE A 1 111 ? 6.942 -7.688 -1.273 1.00 97.81 111 PHE A CA 1
ATOM 853 C C . PHE A 1 111 ? 7.220 -7.161 -2.686 1.00 97.81 111 PHE A C 1
ATOM 855 O O . PHE A 1 111 ? 6.911 -6.004 -2.978 1.00 97.81 111 PHE A O 1
ATOM 862 N N . LEU A 1 112 ? 7.799 -7.978 -3.568 1.00 97.31 112 LEU A N 1
ATOM 863 C CA . LEU A 1 112 ? 8.233 -7.536 -4.894 1.00 97.31 112 LEU A CA 1
ATOM 864 C C . LEU A 1 112 ? 7.658 -8.403 -6.022 1.00 97.31 112 LEU A C 1
ATOM 866 O O . LEU A 1 112 ? 7.650 -9.629 -5.949 1.00 97.31 112 LEU A O 1
ATOM 870 N N . GLY A 1 113 ? 7.212 -7.751 -7.093 1.00 97.12 113 GLY A N 1
ATOM 871 C CA . GLY A 1 113 ? 6.712 -8.397 -8.299 1.00 97.12 113 GLY A CA 1
ATOM 872 C C . GLY A 1 113 ? 5.403 -9.147 -8.096 1.00 97.12 113 GLY A C 1
ATOM 873 O O . GLY A 1 113 ? 4.642 -8.889 -7.161 1.00 97.12 113 GLY A O 1
ATOM 874 N N . GLY A 1 114 ? 5.122 -10.068 -9.019 1.00 97.25 114 GLY A N 1
ATOM 875 C CA . GLY A 1 114 ? 3.892 -10.855 -8.957 1.00 97.25 114 GLY A CA 1
ATOM 876 C C . GLY A 1 114 ? 3.877 -11.886 -7.830 1.00 97.25 114 GLY A C 1
ATOM 877 O O . GLY A 1 114 ? 2.847 -12.061 -7.184 1.00 97.25 114 GLY A O 1
ATOM 878 N N . ASP A 1 115 ? 5.026 -12.505 -7.548 1.00 96.88 115 ASP A N 1
ATOM 879 C CA . ASP A 1 115 ? 5.182 -13.417 -6.408 1.00 96.88 115 ASP A CA 1
ATOM 880 C C . ASP A 1 115 ? 4.990 -12.680 -5.076 1.00 96.88 115 ASP A C 1
ATOM 882 O O . ASP A 1 115 ? 4.202 -13.101 -4.230 1.00 96.88 115 ASP A O 1
ATOM 886 N N . GLY A 1 116 ? 5.600 -11.500 -4.934 1.00 97.06 116 GLY A N 1
ATOM 887 C CA . GLY A 1 116 ? 5.387 -10.643 -3.775 1.00 97.06 116 GLY A CA 1
ATOM 888 C C . GLY A 1 116 ? 3.926 -10.234 -3.604 1.00 97.06 116 GLY A C 1
ATOM 889 O O . GLY A 1 116 ? 3.420 -10.255 -2.486 1.00 97.06 116 GLY A O 1
ATOM 890 N N . PHE A 1 117 ? 3.217 -9.909 -4.690 1.00 97.94 117 PHE A N 1
ATOM 891 C CA . PHE A 1 117 ? 1.788 -9.601 -4.605 1.00 97.94 117 PHE A CA 1
ATOM 892 C C . PHE A 1 117 ? 0.962 -10.808 -4.131 1.00 97.94 117 PHE A C 1
ATOM 894 O O . PHE A 1 117 ? 0.089 -10.649 -3.282 1.00 97.94 117 PHE A O 1
ATOM 901 N N . LEU A 1 118 ? 1.251 -12.017 -4.626 1.00 97.44 118 LEU A N 1
ATOM 902 C CA . LEU A 1 118 ? 0.609 -13.246 -4.150 1.00 97.44 118 LEU A CA 1
ATOM 903 C C . LEU A 1 118 ? 0.884 -13.482 -2.658 1.00 97.44 118 LEU A C 1
ATOM 905 O O . LEU A 1 118 ? -0.055 -13.709 -1.896 1.00 97.44 118 LEU A O 1
ATOM 909 N N . ARG A 1 119 ? 2.144 -13.366 -2.223 1.00 96.81 119 ARG A N 1
ATOM 910 C CA . ARG A 1 119 ? 2.518 -13.466 -0.805 1.00 96.81 119 ARG A CA 1
ATOM 911 C C . ARG A 1 119 ? 1.816 -12.411 0.054 1.00 96.81 119 ARG A C 1
ATOM 913 O O . ARG A 1 119 ? 1.379 -12.721 1.156 1.00 96.81 119 ARG A O 1
ATOM 920 N N . ALA A 1 120 ? 1.655 -11.187 -0.448 1.00 96.88 120 ALA A N 1
ATOM 921 C CA . ALA A 1 120 ? 0.905 -10.138 0.239 1.00 96.88 120 ALA A CA 1
ATOM 922 C C . ALA A 1 120 ? -0.584 -10.498 0.386 1.00 96.88 120 ALA A C 1
ATOM 924 O O . ALA A 1 120 ? -1.163 -10.263 1.444 1.00 96.88 120 ALA A O 1
ATOM 925 N N . CYS A 1 121 ? -1.202 -11.111 -0.630 1.00 96.75 121 CYS A N 1
ATOM 926 C CA . CYS A 1 121 ? -2.562 -11.652 -0.525 1.00 96.75 121 CYS A CA 1
ATOM 927 C C . CYS A 1 121 ? -2.651 -12.785 0.506 1.00 96.75 121 CYS A C 1
ATOM 929 O O . CYS A 1 121 ? -3.580 -12.808 1.306 1.00 96.75 121 CYS A O 1
ATOM 931 N N . GLN A 1 122 ? -1.676 -13.695 0.534 1.00 95.12 122 GLN A N 1
ATOM 932 C CA . GLN A 1 122 ? -1.615 -14.766 1.534 1.00 95.12 122 GLN A CA 1
ATOM 933 C C . GLN A 1 122 ? -1.457 -14.212 2.954 1.00 95.12 122 GLN A C 1
ATOM 935 O O . GLN A 1 122 ? -2.139 -14.670 3.867 1.00 95.12 122 GLN A O 1
ATOM 940 N N . ALA A 1 123 ? -0.622 -13.186 3.131 1.00 93.56 123 ALA A N 1
ATOM 941 C CA . ALA A 1 123 ? -0.499 -12.475 4.396 1.00 93.56 123 ALA A CA 1
ATOM 942 C C . ALA A 1 123 ? -1.824 -11.797 4.784 1.00 93.56 123 ALA A C 1
ATOM 944 O O . ALA A 1 123 ? -2.268 -11.935 5.915 1.00 93.56 123 ALA A O 1
ATOM 945 N N . ALA A 1 124 ? -2.514 -11.125 3.851 1.00 94.50 124 ALA A N 1
ATOM 946 C CA . ALA A 1 124 ? -3.825 -10.505 4.101 1.00 94.50 124 ALA A CA 1
ATOM 947 C C . ALA A 1 124 ? -4.859 -11.490 4.674 1.00 94.50 124 ALA A C 1
ATOM 949 O O . ALA A 1 124 ? -5.646 -11.118 5.545 1.00 94.50 124 ALA A O 1
ATOM 950 N N . LEU A 1 125 ? -4.819 -12.751 4.238 1.00 92.75 125 LEU A N 1
ATOM 951 C CA . LEU A 1 125 ? -5.714 -13.801 4.723 1.00 92.75 125 LEU A CA 1
ATOM 952 C C . LEU A 1 125 ? -5.436 -14.231 6.171 1.00 92.75 125 LEU A C 1
ATOM 954 O O . LEU A 1 125 ? -6.367 -14.696 6.829 1.00 92.75 125 LEU A O 1
ATOM 958 N N . SER A 1 126 ? -4.209 -14.075 6.688 1.00 87.25 126 SER A N 1
ATOM 959 C CA . SER A 1 126 ? -3.914 -14.402 8.092 1.00 87.25 126 SER A CA 1
ATOM 960 C C . SER A 1 126 ? -4.525 -13.392 9.065 1.00 87.25 126 SER A C 1
ATOM 962 O O . SER A 1 126 ? -4.818 -13.749 10.200 1.00 87.25 126 SER A O 1
ATOM 964 N N . LYS A 1 127 ? -4.756 -12.145 8.619 1.00 80.00 127 LYS A N 1
ATOM 965 C CA . LYS A 1 127 ? -5.299 -11.023 9.416 1.00 80.00 127 LYS A CA 1
ATOM 966 C C . LYS A 1 127 ? -4.476 -10.674 10.664 1.00 80.00 127 LYS A C 1
ATOM 968 O O . LYS A 1 127 ? -4.951 -9.945 11.532 1.00 80.00 127 LYS A O 1
ATOM 973 N N . GLU A 1 128 ? -3.234 -11.138 10.735 1.00 80.38 128 GLU A N 1
ATOM 974 C CA . GLU A 1 128 ? -2.323 -10.879 11.846 1.00 80.38 128 GLU A CA 1
ATOM 975 C C . GLU A 1 128 ? -1.300 -9.822 11.439 1.00 80.38 128 GLU A C 1
ATOM 977 O O . GLU A 1 128 ? -0.295 -10.110 10.789 1.00 80.38 128 GLU A O 1
ATOM 982 N N . PHE A 1 129 ? -1.565 -8.574 11.825 1.00 83.50 129 PHE A N 1
ATOM 983 C CA . PHE A 1 129 ? -0.692 -7.447 11.520 1.00 83.50 129 PHE A CA 1
ATOM 984 C C . PHE A 1 129 ? -0.411 -6.616 12.758 1.00 83.50 129 PHE A C 1
ATOM 986 O O . PHE A 1 129 ? -1.321 -6.226 13.489 1.00 83.50 129 PHE A O 1
ATOM 993 N N . PHE A 1 130 ? 0.858 -6.270 12.941 1.00 75.00 130 PHE A N 1
ATOM 994 C CA . PHE A 1 130 ? 1.250 -5.222 13.864 1.00 75.00 130 PHE A CA 1
ATOM 995 C C . PHE A 1 130 ? 1.590 -3.963 13.071 1.00 75.00 130 PHE A C 1
ATOM 997 O O . PHE A 1 130 ? 2.587 -3.923 12.351 1.00 75.00 130 PHE A O 1
ATOM 1004 N N . VAL A 1 131 ? 0.763 -2.926 13.211 1.00 75.31 131 VAL A N 1
ATOM 1005 C CA . VAL A 1 131 ? 1.061 -1.601 12.663 1.00 75.31 131 VAL A CA 1
ATOM 1006 C C . VAL A 1 131 ? 1.593 -0.731 13.798 1.00 75.31 131 VAL A C 1
ATOM 1008 O O . VAL A 1 131 ? 0.841 -0.421 14.728 1.00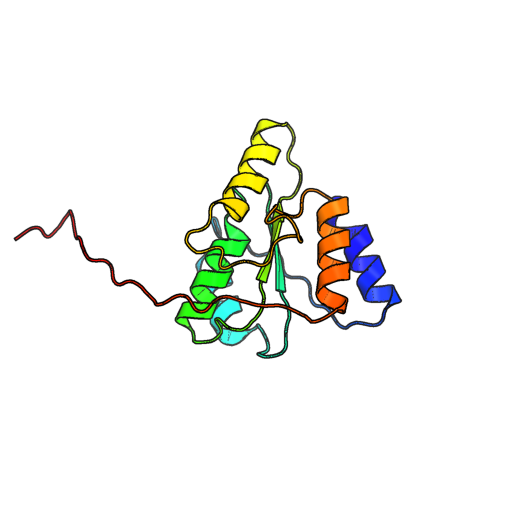 75.31 131 VAL A O 1
ATOM 1011 N N . PRO A 1 132 ? 2.873 -0.318 13.768 1.00 70.88 132 PRO A N 1
ATOM 1012 C CA . PRO A 1 132 ? 3.426 0.476 14.848 1.00 70.88 132 PRO A CA 1
ATOM 1013 C C . PRO A 1 132 ? 2.718 1.837 14.915 1.00 70.88 132 PRO A C 1
ATOM 1015 O O . PRO A 1 132 ? 2.578 2.522 13.887 1.00 70.88 132 PRO A O 1
ATOM 1018 N N . PRO A 1 133 ? 2.311 2.289 16.115 1.00 69.19 133 PRO A N 1
ATOM 1019 C CA . PRO A 1 133 ? 1.824 3.644 16.278 1.00 69.19 133 PRO A CA 1
ATOM 1020 C C . PRO A 1 133 ? 2.969 4.600 15.951 1.00 69.19 133 PRO A C 1
ATOM 1022 O O . PRO A 1 133 ? 4.078 4.489 16.469 1.00 69.19 133 PRO A O 1
ATOM 1025 N N . THR A 1 134 ? 2.720 5.567 15.079 1.00 66.56 134 THR A N 1
ATOM 1026 C CA . THR A 1 134 ? 3.687 6.633 14.814 1.00 66.56 134 THR A CA 1
ATOM 1027 C C . THR A 1 134 ? 3.007 7.958 15.075 1.00 66.56 134 THR A C 1
ATOM 1029 O O . THR A 1 134 ? 1.944 8.238 14.525 1.00 66.56 134 THR A O 1
ATOM 1032 N N . LYS A 1 135 ? 3.618 8.771 15.936 1.00 68.31 135 LYS A N 1
ATOM 1033 C CA . LYS A 1 135 ? 3.110 10.104 16.255 1.00 68.31 135 LYS A CA 1
ATOM 1034 C C . LYS A 1 135 ? 3.221 10.999 15.022 1.00 68.31 135 LYS A C 1
ATOM 1036 O O . LYS A 1 135 ? 4.265 11.007 14.365 1.00 68.31 135 LYS A O 1
ATOM 1041 N N . LEU A 1 136 ? 2.170 11.770 14.744 1.00 70.19 136 LEU A N 1
ATOM 1042 C CA . LEU A 1 136 ? 2.256 12.880 13.799 1.00 70.19 136 LEU A CA 1
ATOM 1043 C C . LEU A 1 136 ? 3.357 13.834 14.280 1.00 70.19 136 LEU A C 1
ATOM 1045 O O . LEU A 1 136 ? 3.409 14.199 15.456 1.00 70.19 136 LEU A O 1
ATOM 1049 N N . LYS A 1 137 ? 4.276 14.185 13.381 1.00 74.50 137 LYS A N 1
ATOM 1050 C CA . LYS A 1 137 ? 5.302 15.198 13.630 1.00 74.50 137 LYS A CA 1
ATOM 1051 C C . LYS A 1 137 ? 4.904 16.446 12.865 1.00 74.50 137 LYS A C 1
ATOM 1053 O O . LYS A 1 137 ? 4.808 16.403 11.643 1.00 74.50 137 LYS A O 1
ATOM 1058 N N . GLU A 1 138 ? 4.678 17.535 13.585 1.00 77.56 138 GLU A N 1
ATOM 1059 C CA . GLU A 1 138 ? 4.453 18.840 12.970 1.00 77.56 138 GLU A CA 1
ATOM 1060 C C . GLU A 1 138 ? 5.685 19.273 12.171 1.00 77.56 138 GLU A C 1
ATOM 1062 O O . GLU A 1 138 ? 6.823 18.922 12.508 1.00 77.56 138 GLU A O 1
ATOM 1067 N N . ALA A 1 139 ? 5.460 20.047 11.111 1.00 77.19 139 ALA A N 1
ATOM 1068 C CA . ALA A 1 139 ? 6.544 20.718 10.414 1.00 77.19 139 ALA A CA 1
ATOM 1069 C C . ALA A 1 139 ? 7.188 21.722 11.381 1.00 77.19 139 ALA A C 1
ATOM 1071 O O . ALA A 1 139 ? 6.548 22.668 11.823 1.00 77.19 139 ALA A O 1
ATOM 1072 N N . ARG A 1 140 ? 8.455 21.497 11.743 1.00 74.81 140 ARG A N 1
ATOM 1073 C CA . ARG A 1 140 ? 9.174 22.328 12.729 1.00 74.81 140 ARG A CA 1
ATOM 1074 C C . ARG A 1 140 ? 9.999 23.451 12.104 1.00 74.81 140 ARG A C 1
ATOM 1076 O O . ARG A 1 140 ? 10.639 24.201 12.831 1.00 74.81 140 ARG A O 1
ATOM 1083 N N . PHE A 1 141 ? 10.050 23.526 10.777 1.00 77.38 141 PHE A N 1
ATOM 1084 C CA . PHE A 1 141 ? 10.952 24.428 10.074 1.00 77.38 141 PHE A CA 1
ATOM 1085 C C . PHE A 1 141 ? 10.332 24.916 8.767 1.00 77.38 141 PHE A C 1
ATOM 1087 O O . PHE A 1 141 ? 10.075 24.121 7.863 1.00 77.38 141 PHE A O 1
ATOM 1094 N N . ASP A 1 142 ? 10.114 26.225 8.686 1.00 78.25 142 ASP A N 1
ATOM 1095 C CA . ASP A 1 142 ? 9.670 26.929 7.488 1.00 78.25 142 ASP A CA 1
ATOM 1096 C C . ASP A 1 142 ? 10.857 27.731 6.935 1.00 78.25 142 ASP A C 1
ATOM 1098 O O . ASP A 1 142 ? 11.358 28.664 7.564 1.00 78.25 142 ASP A O 1
ATOM 1102 N N . LEU A 1 143 ? 11.351 27.318 5.766 1.00 79.62 143 LEU A N 1
ATOM 1103 C CA . LEU A 1 143 ? 12.463 27.984 5.087 1.00 79.62 143 LEU A CA 1
ATOM 1104 C C . LEU A 1 143 ? 12.073 29.338 4.486 1.00 79.62 143 LEU A C 1
ATOM 1106 O O . LEU A 1 143 ? 12.958 30.162 4.271 1.00 79.62 143 LEU A O 1
ATOM 1110 N N . ILE A 1 144 ? 10.790 29.541 4.192 1.00 81.50 144 ILE A N 1
ATOM 1111 C CA . ILE A 1 144 ? 10.272 30.697 3.459 1.00 81.50 144 ILE A CA 1
ATOM 1112 C C . ILE A 1 144 ? 9.970 31.835 4.434 1.00 81.50 144 ILE A C 1
ATOM 1114 O O . ILE A 1 144 ? 10.349 32.974 4.181 1.00 81.50 144 ILE A O 1
ATOM 1118 N N . ASN A 1 145 ? 9.354 31.527 5.577 1.00 74.62 145 ASN A N 1
ATOM 1119 C CA . ASN A 1 145 ? 8.903 32.530 6.546 1.00 74.62 145 ASN A CA 1
ATOM 1120 C C . ASN A 1 145 ? 9.844 32.700 7.747 1.00 74.62 145 ASN A C 1
ATOM 1122 O O . ASN A 1 145 ? 9.381 32.958 8.859 1.00 74.62 145 ASN A O 1
ATOM 1126 N N . ARG A 1 146 ? 11.163 32.559 7.548 1.00 66.44 146 ARG A N 1
ATOM 1127 C CA . ARG A 1 146 ? 12.148 32.797 8.614 1.00 66.44 146 ARG A CA 1
ATOM 1128 C C . ARG A 1 146 ? 11.981 34.219 9.178 1.00 66.44 146 ARG A C 1
ATOM 1130 O O . ARG A 1 146 ? 12.336 35.188 8.510 1.00 66.44 146 ARG A O 1
ATOM 1137 N N . LYS A 1 147 ? 11.455 34.330 10.397 1.00 59.88 147 LYS A N 1
ATOM 1138 C CA . LYS A 1 147 ? 11.784 35.424 11.315 1.00 59.88 147 LYS A CA 1
ATOM 1139 C C . LYS A 1 147 ? 12.908 34.956 12.223 1.00 59.88 147 LYS A C 1
ATOM 1141 O O . LYS A 1 147 ? 12.864 33.770 12.620 1.00 59.88 147 LYS A O 1
#

Secondary structure (DSSP, 8-state):
-HHHHHHHHHHHHTT---------TTT-HHHHHHIIIIIS-TT--EEEEEESS--HHHHHHHHHHHTT-TTS-EEEEEE--SSHHHHHHHHHHHHTSTT--SB--TTSPPEEHHHHHHHHHHHHHH----------------SSS--

Organism: NCBI:txid1798649

Foldseek 3Di:
DVLQVLLVVVCVVVVNDDDDDDDDCVPHVVVLLCCLQPPDDLLAAAEQEDWQQSQRQVSSLVSNVVNVSNVHAYQQEYADDPDPNRQVNSFCNQLVRVPNQHDDDPVSTHQYTSNSSNVSSVVRVVSDDDGDDDDDDDDPDDPPPDD

Sequence (147 aa):
MKQIQAGLDELYKKADPYRVHIISCHRNPEELRKYAENMIPENATVIAAAGKVAALPGVLQAWLRYYGKGHIPVIGVGLEGKNRRENVAAALSIEQLPGNPVVMDEYGKAFLGGDGFLRACQAALSKEFFVPPTKLKEARFDLINRK